Protein AF-A0AAD4LEI5-F1 (afdb_monomer_lite)

Secondary structure (DSSP, 8-state):
-------------HHHHHHHHHSTTGGGSHHHHHHHHHHHHHHHHHHHHHHHHHTS-HHHHHHHHHHHHHHHHHHHHHHHHHHHHHHHHHTS-----S----

Sequence (102 aa):
MVEPGPGEDTSVNDNDFLSAVLTPGSSLTPTFLLLVDGVLALLALTLVSLIVVSGGSVHPIALLLIELALWVSIKWFVNELQKTELAAHTSSPPSSETKKTL

Radius of gyration: 24.4 Å; chains: 1; bounding box: 69×36×79 Å

Organism: NCBI:txid416441

pLDDT: mean 74.18, std 15.44, range [44.06, 94.88]

Structure (mmCIF, N/CA/C/O backbone):
data_AF-A0AAD4LEI5-F1
#
_entry.id   AF-A0AAD4LEI5-F1
#
loop_
_atom_site.group_PDB
_atom_site.id
_atom_site.type_symbol
_atom_site.label_atom_id
_atom_site.label_alt_id
_atom_site.label_comp_id
_atom_site.label_asym_id
_atom_site.label_entity_id
_atom_site.label_seq_id
_atom_site.pdbx_PDB_ins_code
_atom_site.Cartn_x
_atom_site.Cartn_y
_atom_site.Cartn_z
_atom_site.occupancy
_atom_site.B_iso_or_equiv
_atom_site.auth_seq_id
_atom_site.auth_comp_id
_atom_site.auth_asym_id
_atom_site.auth_atom_id
_atom_site.pdbx_PDB_model_num
ATOM 1 N N . MET A 1 1 ? -53.382 23.621 -0.885 1.00 56.28 1 MET A N 1
ATOM 2 C CA . MET A 1 1 ? -53.556 22.155 -0.860 1.00 56.28 1 MET A CA 1
ATOM 3 C C . MET A 1 1 ? -52.409 21.575 -1.671 1.00 56.28 1 MET A C 1
ATOM 5 O O . MET A 1 1 ? -52.294 21.968 -2.823 1.00 56.28 1 MET A O 1
ATOM 9 N N . VAL A 1 2 ? -51.608 20.699 -1.050 1.00 57.41 2 VAL A N 1
ATOM 10 C CA . VAL A 1 2 ? -50.398 20.000 -1.551 1.00 57.41 2 VAL A CA 1
ATOM 11 C C . VAL A 1 2 ? -49.050 20.705 -1.291 1.00 57.41 2 VAL A C 1
ATOM 13 O O . VAL A 1 2 ? -48.551 21.461 -2.114 1.00 57.41 2 VAL A O 1
ATOM 16 N N . GLU A 1 3 ? -48.483 20.412 -0.114 1.00 69.00 3 GLU A N 1
ATOM 17 C CA . GLU A 1 3 ? -47.101 19.899 0.053 1.00 69.00 3 GLU A CA 1
ATOM 18 C C . GLU A 1 3 ? -47.138 18.357 -0.133 1.00 69.00 3 GLU A C 1
ATOM 20 O O . GLU A 1 3 ? -48.243 17.818 0.047 1.00 69.00 3 GLU A O 1
ATOM 25 N N . PRO A 1 4 ? -46.047 17.620 -0.492 1.00 61.25 4 PRO A N 1
ATOM 26 C CA . PRO A 1 4 ? -44.731 17.604 0.200 1.00 61.25 4 PRO A CA 1
ATOM 27 C C . PRO A 1 4 ? -43.448 17.454 -0.684 1.00 61.25 4 PRO A C 1
ATOM 29 O O . PRO A 1 4 ? -43.547 17.248 -1.891 1.00 61.25 4 PRO A O 1
ATOM 32 N N . GLY A 1 5 ? -42.259 17.567 -0.044 1.00 58.44 5 GLY A N 1
ATOM 33 C CA . GLY A 1 5 ? -40.866 17.480 -0.574 1.00 58.44 5 GLY A CA 1
ATOM 34 C C . GLY A 1 5 ? -40.396 16.098 -1.089 1.00 58.44 5 GLY A C 1
ATOM 35 O O . GLY A 1 5 ? -41.234 15.385 -1.634 1.00 58.44 5 GLY A O 1
ATOM 36 N N . PRO A 1 6 ? -39.123 15.641 -0.948 1.00 57.44 6 PRO A N 1
ATOM 37 C CA . PRO A 1 6 ? -37.882 16.234 -0.423 1.00 57.44 6 PRO A CA 1
ATOM 38 C C . PRO A 1 6 ? -36.740 16.278 -1.476 1.00 57.44 6 PRO A C 1
ATOM 40 O O . PRO A 1 6 ? -36.537 15.345 -2.247 1.00 57.44 6 PRO A O 1
ATOM 43 N N . GLY A 1 7 ? -35.956 17.355 -1.501 1.00 55.16 7 GLY A N 1
ATOM 44 C CA . GLY A 1 7 ? -34.674 17.367 -2.209 1.00 55.16 7 GLY A CA 1
ATOM 45 C C . GLY A 1 7 ? -33.608 16.791 -1.290 1.00 55.16 7 GLY A C 1
ATOM 46 O O . GLY A 1 7 ? -33.123 17.513 -0.429 1.00 55.16 7 GLY A O 1
ATOM 47 N N . GLU A 1 8 ? -33.327 15.502 -1.463 1.00 54.09 8 GLU A N 1
ATOM 48 C CA . GLU A 1 8 ? -32.338 14.692 -0.748 1.00 54.09 8 GLU A CA 1
ATOM 49 C C . GLU A 1 8 ? -31.037 15.453 -0.446 1.00 54.09 8 GLU A C 1
ATOM 51 O O . GLU A 1 8 ? -30.178 15.687 -1.299 1.00 54.09 8 GLU A O 1
ATOM 56 N N . ASP A 1 9 ? -30.884 15.792 0.822 1.00 51.88 9 ASP A N 1
ATOM 57 C CA . ASP A 1 9 ? -29.658 16.149 1.506 1.00 51.88 9 ASP A CA 1
ATOM 58 C C . ASP A 1 9 ? -28.702 14.948 1.521 1.00 51.88 9 ASP A C 1
ATOM 60 O O . ASP A 1 9 ? -28.502 14.269 2.522 1.00 51.88 9 ASP A O 1
ATOM 64 N N . THR A 1 10 ? -28.045 14.695 0.388 1.00 53.12 10 THR A N 1
ATOM 65 C CA . THR A 1 10 ? -26.835 13.859 0.354 1.00 53.12 10 THR A CA 1
ATOM 66 C C . THR A 1 10 ? -25.648 14.679 0.875 1.00 53.12 10 THR A C 1
ATOM 68 O O . THR A 1 10 ? -24.654 14.884 0.181 1.00 53.12 10 THR A O 1
ATOM 71 N N . SER A 1 11 ? -25.741 15.207 2.097 1.00 55.22 11 SER A N 1
ATOM 72 C CA . SER A 1 11 ? -24.549 15.572 2.857 1.00 55.22 11 SER A CA 1
ATOM 73 C C . SER A 1 11 ? -24.038 14.285 3.485 1.00 55.22 11 SER A C 1
ATOM 75 O O . SER A 1 11 ? -24.433 13.912 4.589 1.00 55.22 11 SER A O 1
ATOM 77 N N . VAL A 1 12 ? -23.198 13.560 2.744 1.00 57.75 12 VAL A N 1
ATOM 78 C CA . VAL A 1 12 ? -22.348 12.529 3.342 1.00 57.75 12 VAL A CA 1
ATOM 79 C C . VAL A 1 12 ? -21.676 13.186 4.545 1.00 57.75 12 VAL A C 1
ATOM 81 O O . VAL A 1 12 ? -21.071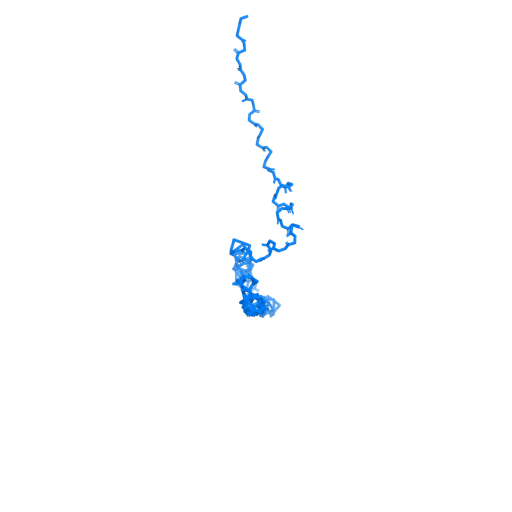 14.247 4.413 1.00 57.75 12 VAL A O 1
ATOM 84 N N . ASN A 1 13 ? -21.876 12.622 5.735 1.00 60.03 13 ASN A N 1
ATOM 85 C CA . ASN A 1 13 ? -21.325 13.142 6.978 1.00 60.03 13 ASN A CA 1
ATOM 86 C C . ASN A 1 13 ? -19.796 12.960 6.982 1.00 60.03 13 ASN A C 1
ATOM 88 O O . ASN A 1 13 ? -19.257 12.128 7.709 1.00 60.03 13 ASN A O 1
ATOM 92 N N . ASP A 1 14 ? -19.073 13.741 6.179 1.00 62.72 14 ASP A N 1
ATOM 93 C CA . ASP A 1 14 ? -17.606 13.798 6.178 1.00 62.72 14 ASP A CA 1
ATOM 94 C C . ASP A 1 14 ? -17.089 14.141 7.582 1.00 62.72 14 ASP A C 1
ATOM 96 O O . ASP A 1 14 ? -16.061 13.638 8.035 1.00 62.72 14 ASP A O 1
ATOM 100 N N . ASN A 1 15 ? -17.875 14.934 8.316 1.00 65.44 15 ASN A N 1
ATOM 101 C CA . ASN A 1 15 ? -17.638 15.261 9.714 1.00 65.44 15 ASN A CA 1
ATOM 102 C C . ASN A 1 15 ? -17.732 14.034 10.629 1.00 65.44 15 ASN A C 1
ATOM 104 O O . ASN A 1 15 ? -16.953 13.958 11.571 1.00 65.44 15 ASN A O 1
ATOM 108 N N . ASP A 1 16 ? -18.618 13.069 10.362 1.00 68.25 16 ASP A N 1
ATOM 109 C CA . ASP A 1 16 ? -18.735 11.844 11.168 1.00 68.25 16 ASP A CA 1
ATOM 110 C C . ASP A 1 16 ? -17.603 10.871 10.860 1.00 68.25 16 ASP A C 1
ATOM 112 O O . ASP A 1 16 ? -17.098 10.228 11.772 1.00 68.25 16 ASP A O 1
ATOM 116 N N . PHE A 1 17 ? -17.155 10.782 9.604 1.00 66.56 17 PHE A N 1
ATOM 117 C CA . PHE A 1 17 ? -16.022 9.932 9.237 1.00 66.56 17 PHE A CA 1
ATOM 118 C C . PHE A 1 17 ? -14.706 10.497 9.781 1.00 66.56 17 PHE A C 1
ATOM 120 O O . PHE A 1 17 ? -13.915 9.761 10.369 1.00 66.56 17 PHE A O 1
ATOM 127 N N . LEU A 1 18 ? -14.489 11.813 9.674 1.00 65.81 18 LEU A N 1
ATOM 128 C CA . LEU A 1 18 ? -13.340 12.473 10.295 1.00 65.81 18 LEU A CA 1
ATOM 129 C C . LEU A 1 18 ? -13.427 12.452 11.821 1.00 65.81 18 LEU A C 1
ATOM 131 O O . LEU A 1 18 ? -12.416 12.196 12.463 1.00 65.81 18 LEU A O 1
ATOM 135 N N . SER A 1 19 ? -14.604 12.642 12.420 1.00 65.44 19 SER A N 1
ATOM 136 C CA . SER A 1 19 ? -14.771 12.520 13.877 1.00 65.44 19 SER A CA 1
ATOM 137 C C . SER A 1 19 ? -14.570 11.083 14.348 1.00 65.44 19 SER A C 1
ATOM 139 O O . SER A 1 19 ? -13.942 10.868 15.381 1.00 65.44 19 SER A O 1
ATOM 141 N N . ALA A 1 20 ? -15.012 10.089 13.575 1.00 65.50 20 ALA A N 1
ATOM 142 C CA . ALA A 1 20 ? -14.741 8.683 13.839 1.00 65.50 20 ALA A CA 1
ATOM 143 C C . ALA A 1 20 ? -13.247 8.373 13.702 1.00 65.50 20 ALA A C 1
ATOM 145 O O . ALA A 1 20 ? -12.731 7.645 14.536 1.00 65.50 20 ALA A O 1
ATOM 146 N N . VAL A 1 21 ? -12.527 8.946 12.732 1.00 65.88 21 VAL A N 1
ATOM 147 C CA . VAL A 1 21 ? -11.063 8.798 12.584 1.00 65.88 21 VAL A CA 1
ATOM 148 C C . VAL A 1 21 ? -10.290 9.534 13.690 1.00 65.88 21 VAL A C 1
ATOM 150 O O . VAL A 1 21 ? -9.264 9.039 14.155 1.00 65.88 21 VAL A O 1
ATOM 153 N N . LEU A 1 22 ? -10.780 10.691 14.143 1.00 62.09 22 LEU A N 1
ATOM 154 C CA . LEU A 1 22 ? -10.180 11.500 15.212 1.00 62.09 22 LEU A CA 1
ATOM 155 C C . LEU A 1 22 ? -10.555 11.017 16.619 1.00 62.09 22 LEU A C 1
ATOM 157 O O . LEU A 1 22 ? -9.938 11.447 17.595 1.00 62.09 22 LEU A O 1
ATOM 161 N N . THR A 1 23 ? -11.539 10.123 16.745 1.00 63.66 23 THR A N 1
ATOM 162 C CA . THR A 1 23 ? -11.861 9.488 18.023 1.00 63.66 23 THR A CA 1
ATOM 163 C C . THR A 1 23 ? -10.676 8.603 18.427 1.00 63.66 23 THR A C 1
ATOM 165 O O . THR A 1 23 ? -10.320 7.676 17.687 1.00 63.66 23 THR A O 1
ATOM 168 N N . PRO A 1 24 ? -10.030 8.870 19.578 1.00 48.41 24 PRO A N 1
ATOM 169 C CA . PRO A 1 24 ? -8.848 8.127 19.995 1.00 48.41 24 PRO A CA 1
ATOM 170 C C . PRO A 1 24 ? -9.195 6.637 20.137 1.00 48.41 24 PRO A C 1
ATOM 172 O O . PRO A 1 24 ? -10.105 6.279 20.877 1.00 48.41 24 PRO A O 1
ATOM 175 N N . GLY A 1 25 ? -8.492 5.777 19.392 1.00 60.09 25 GLY A N 1
ATOM 176 C CA . GLY A 1 25 ? -8.722 4.322 19.353 1.00 60.09 25 GLY A CA 1
ATOM 177 C C . GLY A 1 25 ? -9.366 3.787 18.066 1.00 60.09 25 GLY A C 1
ATOM 178 O O . GLY A 1 25 ? -9.320 2.585 17.821 1.00 60.09 25 GLY A O 1
ATOM 179 N N . SER A 1 26 ? -9.879 4.646 17.182 1.00 62.50 26 SER A N 1
ATOM 180 C CA . SER A 1 26 ? -10.507 4.216 15.917 1.00 62.50 26 SER A CA 1
ATOM 181 C C . SER A 1 26 ? -9.542 3.559 14.914 1.00 62.50 26 SER A C 1
ATOM 183 O O . SER A 1 26 ? -9.942 2.744 14.082 1.00 62.50 26 SER A O 1
ATOM 185 N N . SER A 1 27 ? -8.240 3.828 15.062 1.00 57.03 27 SER A N 1
ATOM 186 C CA . SER A 1 27 ? -7.147 3.208 14.293 1.00 57.03 27 SER A CA 1
ATOM 187 C C . SER A 1 27 ? -7.090 1.671 14.420 1.00 57.03 27 SER A C 1
ATOM 189 O O . SER A 1 27 ? -6.584 0.992 13.530 1.00 57.03 27 SER A O 1
ATOM 191 N N . LEU A 1 28 ? -7.655 1.101 15.493 1.00 61.44 28 LEU A N 1
ATOM 192 C CA . LEU A 1 28 ? -7.713 -0.348 15.736 1.00 61.44 28 LEU A CA 1
ATOM 193 C C . LEU A 1 28 ? -8.954 -1.032 15.141 1.00 61.44 28 LEU A C 1
ATOM 195 O O . LEU A 1 28 ? -9.150 -2.235 15.323 1.00 61.44 28 LEU A O 1
ATOM 199 N N . THR A 1 29 ? -9.792 -0.302 14.401 1.00 69.44 29 THR A N 1
ATOM 200 C CA . THR A 1 29 ? -10.930 -0.917 13.714 1.00 69.44 29 THR A CA 1
ATOM 201 C C . THR A 1 29 ? -10.472 -1.681 12.460 1.00 69.44 29 THR A C 1
ATOM 203 O O . THR A 1 29 ? -9.692 -1.163 11.655 1.00 69.44 29 THR A O 1
ATOM 206 N N . PRO A 1 30 ? -10.971 -2.913 12.233 1.00 71.56 30 PRO A N 1
ATOM 207 C CA . PRO A 1 30 ? -10.564 -3.746 11.095 1.00 71.56 30 PRO A CA 1
ATOM 208 C C . PRO A 1 30 ? -10.852 -3.094 9.734 1.00 71.56 30 PRO A C 1
ATOM 210 O O . PRO A 1 30 ? -10.159 -3.366 8.756 1.00 71.56 30 PRO A O 1
ATOM 213 N N . THR A 1 31 ? -11.829 -2.190 9.673 1.00 77.50 31 THR A N 1
ATOM 214 C CA . THR A 1 31 ? -12.165 -1.423 8.469 1.00 77.50 31 THR A CA 1
ATOM 215 C C . THR A 1 31 ? -11.074 -0.422 8.090 1.00 77.50 31 THR A C 1
ATOM 217 O O . THR A 1 31 ? -10.763 -0.301 6.909 1.00 77.50 31 THR A O 1
ATOM 220 N N . PHE A 1 32 ? -10.456 0.267 9.058 1.00 81.00 32 PHE A N 1
ATOM 221 C CA . PHE A 1 32 ? -9.374 1.221 8.782 1.00 81.00 32 PHE A CA 1
ATOM 222 C C . PHE A 1 32 ? -8.143 0.517 8.206 1.00 81.00 32 PHE A C 1
ATOM 224 O O . PHE A 1 32 ? -7.565 0.968 7.220 1.00 81.00 32 PHE A O 1
ATOM 231 N N . LEU A 1 33 ? -7.800 -0.644 8.768 1.00 82.00 33 LEU A N 1
ATOM 232 C CA . LEU A 1 33 ? -6.715 -1.492 8.277 1.00 82.00 33 LEU A CA 1
ATOM 233 C C . LEU A 1 33 ? -6.935 -1.937 6.830 1.00 82.00 33 LEU A C 1
ATOM 235 O O . LEU A 1 33 ? -6.005 -1.895 6.030 1.00 82.00 33 LEU A O 1
ATOM 239 N N . LEU A 1 34 ? -8.168 -2.320 6.490 1.00 83.62 34 LEU A N 1
ATOM 240 C CA . LEU A 1 34 ? -8.543 -2.708 5.130 1.00 83.62 34 LEU A CA 1
ATOM 241 C C . LEU A 1 34 ? -8.449 -1.515 4.167 1.00 83.62 34 LEU A C 1
ATOM 243 O O . LEU A 1 34 ? -7.994 -1.664 3.037 1.00 83.62 34 LEU A O 1
ATOM 247 N N . LEU A 1 35 ? -8.817 -0.320 4.630 1.00 86.50 35 LEU A N 1
ATOM 248 C CA . LEU A 1 35 ? -8.723 0.913 3.850 1.00 86.50 35 LEU A CA 1
ATOM 249 C C . LEU A 1 35 ? -7.258 1.283 3.562 1.00 86.50 35 LEU A C 1
ATOM 251 O O . LEU A 1 35 ? -6.914 1.549 2.412 1.00 86.50 35 LEU A O 1
ATOM 255 N N . VAL A 1 36 ? -6.380 1.230 4.571 1.00 88.38 36 VAL A N 1
ATOM 256 C CA . VAL A 1 36 ? -4.933 1.470 4.408 1.00 88.38 36 VAL A CA 1
ATOM 257 C C . VAL A 1 36 ? -4.302 0.443 3.466 1.00 88.38 36 VAL A C 1
ATOM 259 O O . VAL A 1 36 ? -3.562 0.828 2.562 1.00 88.38 36 VAL A O 1
ATOM 262 N N . ASP A 1 37 ? -4.621 -0.844 3.632 1.00 89.81 37 ASP A N 1
ATOM 263 C CA . ASP A 1 37 ? -4.154 -1.912 2.738 1.00 89.81 37 ASP A CA 1
ATOM 264 C C . ASP A 1 37 ? -4.623 -1.678 1.293 1.00 89.81 37 ASP A C 1
ATOM 266 O O . ASP A 1 37 ? -3.827 -1.772 0.363 1.00 89.81 37 ASP A O 1
ATOM 270 N N . GLY A 1 38 ? -5.879 -1.258 1.102 1.00 92.12 38 GLY A N 1
ATOM 271 C CA . GLY A 1 38 ? -6.424 -0.908 -0.209 1.00 92.12 38 GLY A CA 1
ATOM 272 C C . GLY A 1 38 ? -5.718 0.280 -0.871 1.00 92.12 38 GLY A C 1
ATOM 273 O O . GLY A 1 38 ? -5.449 0.237 -2.072 1.00 92.12 38 GLY A O 1
ATOM 274 N N . VAL A 1 39 ? -5.377 1.323 -0.108 1.00 93.00 39 VAL A N 1
ATOM 275 C CA . VAL A 1 39 ? -4.655 2.497 -0.632 1.00 93.00 39 VAL A CA 1
ATOM 276 C C . VAL A 1 39 ? -3.209 2.147 -0.994 1.00 93.00 39 VAL A C 1
ATOM 278 O O . VAL A 1 39 ? -2.766 2.530 -2.077 1.00 93.00 39 VAL A O 1
ATOM 281 N N . LEU A 1 40 ? -2.496 1.384 -0.156 1.00 92.44 40 LEU A N 1
ATOM 282 C CA . LEU A 1 40 ? -1.147 0.890 -0.480 1.00 92.44 40 LEU A CA 1
ATOM 283 C C . LEU A 1 40 ? -1.176 -0.046 -1.696 1.00 92.44 40 LEU A C 1
ATOM 285 O O . LEU A 1 40 ? -0.374 0.093 -2.614 1.00 92.44 40 LEU A O 1
ATOM 289 N N . ALA A 1 41 ? -2.149 -0.957 -1.780 1.00 93.12 41 ALA A N 1
ATOM 290 C CA . ALA A 1 41 ? -2.303 -1.837 -2.938 1.00 93.12 41 ALA A CA 1
ATOM 291 C C . ALA A 1 41 ? 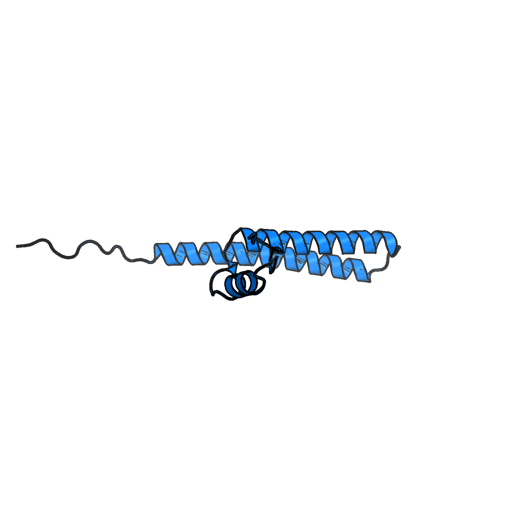-2.563 -1.044 -4.230 1.00 93.12 41 ALA A C 1
ATOM 293 O O . ALA A 1 41 ? -1.984 -1.350 -5.278 1.00 93.12 41 ALA A O 1
ATOM 294 N N . LEU A 1 42 ? -3.393 0.000 -4.165 1.00 94.88 42 LEU A N 1
ATOM 295 C CA . LEU A 1 42 ? -3.651 0.891 -5.295 1.00 94.88 42 LEU A CA 1
ATOM 296 C C . LEU A 1 42 ? -2.402 1.697 -5.685 1.00 94.88 42 LEU A C 1
ATOM 298 O O . LEU A 1 42 ? -2.126 1.876 -6.877 1.00 94.88 42 LEU A O 1
ATOM 302 N N . LEU A 1 43 ? -1.626 2.157 -4.704 1.00 93.00 43 LEU A N 1
ATOM 303 C CA . LEU A 1 43 ? -0.369 2.860 -4.940 1.00 93.00 43 LEU A CA 1
ATOM 304 C C . LEU A 1 43 ? 0.672 1.929 -5.573 1.00 93.00 43 LEU A C 1
ATOM 306 O O . LEU A 1 43 ? 1.272 2.289 -6.585 1.00 93.00 43 LEU A O 1
ATOM 310 N N . ALA A 1 44 ? 0.823 0.711 -5.054 1.00 91.56 44 ALA A N 1
ATOM 311 C CA . ALA A 1 44 ? 1.681 -0.321 -5.621 1.00 91.56 44 ALA A CA 1
ATOM 312 C C . ALA A 1 44 ? 1.276 -0.656 -7.064 1.00 91.56 44 ALA A C 1
ATOM 314 O O . ALA A 1 44 ? 2.136 -0.705 -7.942 1.00 91.56 44 ALA A O 1
ATOM 315 N N . LEU A 1 45 ? -0.024 -0.802 -7.348 1.00 93.62 45 LEU A N 1
ATOM 316 C CA . LEU A 1 45 ? -0.527 -1.005 -8.710 1.00 93.62 45 LEU A CA 1
ATOM 317 C C . LEU A 1 45 ? -0.169 0.173 -9.626 1.00 93.62 45 LEU A C 1
ATOM 319 O O . LEU A 1 45 ? 0.267 -0.029 -10.761 1.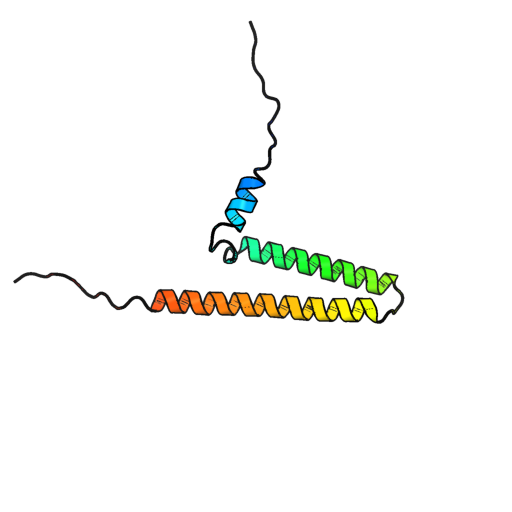00 93.62 45 LEU A O 1
ATOM 323 N N . THR A 1 46 ? -0.315 1.400 -9.125 1.00 92.69 46 THR A N 1
ATOM 324 C CA . THR A 1 46 ? 0.038 2.623 -9.857 1.00 92.69 46 THR A CA 1
ATOM 325 C C . THR A 1 46 ? 1.535 2.667 -10.157 1.00 92.69 46 THR A C 1
ATOM 327 O O . THR A 1 46 ? 1.919 2.922 -11.297 1.00 92.69 46 THR A O 1
ATOM 330 N N . LEU A 1 47 ? 2.384 2.350 -9.177 1.00 91.06 47 LEU A N 1
ATOM 331 C CA . LEU A 1 47 ? 3.835 2.278 -9.346 1.00 91.06 47 LEU A CA 1
ATOM 332 C C . LEU A 1 47 ? 4.236 1.175 -10.327 1.00 91.06 47 LEU A C 1
ATOM 334 O O . LEU A 1 47 ? 5.059 1.428 -11.199 1.00 91.06 47 LEU A O 1
ATOM 338 N N . VAL A 1 48 ? 3.631 -0.013 -10.254 1.00 88.81 48 VAL A N 1
ATOM 339 C CA . VAL A 1 48 ? 3.875 -1.106 -11.211 1.00 88.81 48 VAL A CA 1
ATOM 340 C C . VAL A 1 48 ? 3.484 -0.688 -12.629 1.00 88.81 48 VAL A C 1
ATOM 342 O O . VAL A 1 48 ? 4.277 -0.865 -13.553 1.00 88.81 48 VAL A O 1
ATOM 345 N N . SER A 1 49 ? 2.310 -0.077 -12.804 1.00 89.31 49 SER A N 1
ATOM 346 C CA . SER A 1 49 ? 1.878 0.474 -14.095 1.00 89.31 49 SER A CA 1
ATOM 347 C C . SER A 1 49 ? 2.885 1.504 -14.619 1.00 89.31 49 SER A C 1
ATOM 349 O O . SER A 1 49 ? 3.307 1.450 -15.777 1.00 89.31 49 SER A O 1
ATOM 351 N N . LEU A 1 50 ? 3.368 2.384 -13.738 1.00 88.19 50 LEU A N 1
ATOM 352 C CA . LEU A 1 50 ? 4.366 3.391 -14.079 1.00 88.19 50 LEU A CA 1
ATOM 353 C C . LEU A 1 50 ? 5.725 2.773 -14.440 1.00 88.19 50 LEU A C 1
ATOM 355 O O . LEU A 1 50 ? 6.365 3.260 -15.366 1.00 88.19 50 LEU A O 1
ATOM 359 N N . ILE A 1 51 ? 6.159 1.691 -13.782 1.00 86.62 51 ILE A N 1
ATOM 360 C CA . ILE A 1 51 ? 7.388 0.954 -14.137 1.00 86.62 51 ILE A CA 1
ATOM 361 C C . ILE A 1 51 ? 7.285 0.400 -15.562 1.00 86.62 51 ILE A C 1
ATOM 363 O O . ILE A 1 51 ? 8.234 0.542 -16.337 1.00 86.62 51 ILE A O 1
ATOM 367 N N . VAL A 1 52 ? 6.138 -0.189 -15.919 1.00 84.94 52 VAL A N 1
ATOM 368 C CA . VAL A 1 52 ? 5.898 -0.745 -17.262 1.00 84.94 52 VAL A CA 1
ATOM 369 C C . VAL A 1 52 ? 5.926 0.357 -18.323 1.00 84.94 52 VAL A C 1
ATOM 371 O O . VAL A 1 52 ? 6.561 0.188 -19.363 1.00 84.94 52 VAL A O 1
ATOM 374 N N . VAL A 1 53 ? 5.293 1.504 -18.055 1.00 87.00 53 VAL A N 1
ATOM 375 C CA . VAL A 1 53 ? 5.252 2.641 -18.993 1.00 87.00 53 VAL A CA 1
ATOM 376 C C . VAL A 1 53 ? 6.599 3.368 -19.084 1.00 87.00 53 VAL A C 1
ATOM 378 O O . VAL A 1 53 ? 6.989 3.821 -20.157 1.00 87.00 53 VAL A O 1
ATOM 381 N N . SER A 1 54 ? 7.333 3.481 -17.976 1.00 82.75 54 SER A N 1
ATOM 382 C CA . SER A 1 54 ? 8.563 4.280 -17.881 1.00 82.75 54 SER A CA 1
ATOM 383 C C . SER A 1 54 ? 9.791 3.617 -18.526 1.00 82.75 54 SER A C 1
ATOM 385 O O . SER A 1 54 ? 10.841 4.253 -18.621 1.00 82.75 54 SER A O 1
ATOM 387 N N . GLY A 1 55 ? 9.688 2.369 -18.997 1.00 71.19 55 GLY A N 1
ATOM 388 C CA . GLY A 1 55 ? 10.707 1.759 -19.859 1.00 71.19 55 GLY A CA 1
ATOM 389 C C . GLY A 1 55 ? 12.066 1.489 -19.195 1.00 71.19 55 GLY A C 1
ATOM 390 O O . GLY A 1 55 ? 13.078 1.462 -19.889 1.00 71.19 55 GLY A O 1
ATOM 391 N N . GLY A 1 56 ? 12.11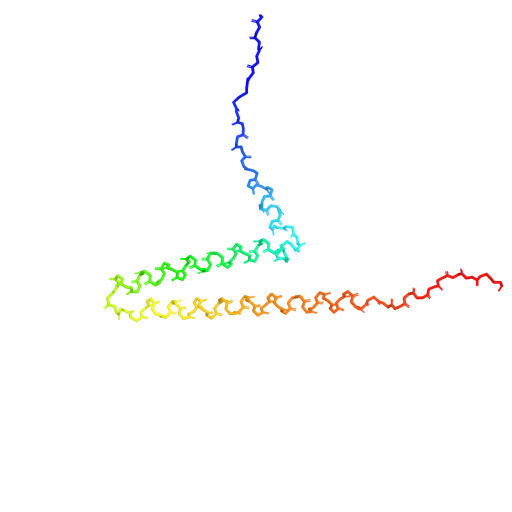1 1.281 -17.871 1.00 63.81 56 GLY A N 1
ATOM 392 C CA . GLY A 1 56 ? 13.326 0.835 -17.162 1.00 63.81 56 GLY A CA 1
ATOM 393 C C . GLY A 1 56 ? 14.048 1.885 -16.309 1.00 63.81 56 GLY A C 1
ATOM 394 O O . GLY A 1 56 ? 15.197 1.675 -15.924 1.00 63.81 56 GLY A O 1
ATOM 395 N N . SER A 1 57 ? 13.403 3.007 -15.977 1.00 76.69 57 SER A N 1
ATOM 396 C CA . SER A 1 57 ? 13.975 3.982 -15.040 1.00 76.69 57 SER A CA 1
ATOM 397 C C . SER A 1 57 ? 14.075 3.403 -13.621 1.00 76.69 57 SER A C 1
ATOM 399 O O . SER A 1 57 ? 13.112 2.853 -13.092 1.00 76.69 57 SER A O 1
ATOM 401 N N . VAL A 1 58 ? 15.230 3.568 -12.966 1.00 81.06 58 VAL A N 1
ATOM 402 C CA . VAL A 1 58 ? 15.478 3.062 -11.597 1.00 81.06 58 VAL A CA 1
ATOM 403 C C . VAL A 1 58 ? 14.629 3.750 -10.522 1.00 81.06 58 VAL A C 1
ATOM 405 O O . VAL A 1 58 ? 14.405 3.194 -9.450 1.00 81.06 58 VAL A O 1
ATOM 408 N N . HIS A 1 59 ? 14.141 4.961 -10.802 1.00 85.19 59 HIS A N 1
ATOM 409 C CA . HIS A 1 59 ? 13.390 5.781 -9.852 1.00 85.19 59 HIS A CA 1
ATOM 410 C C . HIS A 1 59 ? 12.078 5.124 -9.371 1.00 85.19 59 HIS A C 1
ATOM 412 O O . HIS A 1 59 ? 11.928 4.938 -8.163 1.00 85.19 59 HIS A O 1
ATOM 418 N N . PRO A 1 60 ? 11.154 4.691 -10.251 1.00 84.50 60 PRO A N 1
ATOM 419 C CA . PRO A 1 60 ? 9.927 4.020 -9.821 1.00 84.50 60 PRO A CA 1
ATOM 420 C C . PRO A 1 60 ? 10.163 2.657 -9.141 1.00 84.50 60 PRO A C 1
ATOM 422 O O . PRO A 1 60 ? 9.339 2.236 -8.335 1.00 84.50 60 PRO A O 1
ATOM 425 N N . ILE A 1 61 ? 11.307 2.000 -9.375 1.00 86.12 61 ILE A N 1
ATOM 426 C CA . ILE A 1 61 ? 11.697 0.776 -8.650 1.00 86.12 61 ILE A CA 1
ATOM 427 C C . ILE A 1 61 ? 12.024 1.096 -7.184 1.00 86.12 61 ILE A C 1
ATOM 429 O O . ILE A 1 61 ? 11.579 0.387 -6.283 1.00 86.12 61 ILE A O 1
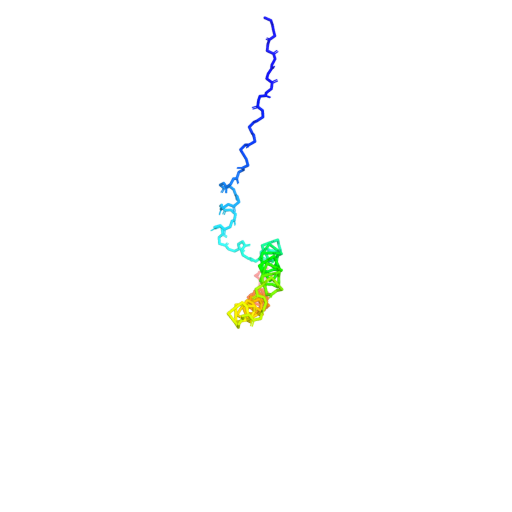ATOM 433 N N . ALA A 1 62 ? 12.771 2.176 -6.931 1.00 90.31 62 ALA A N 1
ATOM 434 C CA . ALA A 1 62 ? 13.073 2.615 -5.569 1.00 90.31 62 ALA A CA 1
ATOM 435 C C . ALA A 1 62 ? 11.799 3.010 -4.803 1.00 90.31 62 ALA A C 1
ATOM 437 O O . ALA A 1 62 ? 11.649 2.647 -3.637 1.00 90.31 62 ALA A O 1
ATOM 438 N N . LEU A 1 63 ? 10.859 3.687 -5.473 1.00 91.38 63 LEU A N 1
ATOM 439 C CA . LEU A 1 63 ? 9.553 4.018 -4.897 1.00 91.38 63 LEU A CA 1
ATOM 440 C C . LEU A 1 63 ? 8.753 2.759 -4.540 1.00 91.38 63 LEU A C 1
ATOM 442 O O . LEU A 1 63 ? 8.196 2.692 -3.450 1.00 91.38 63 LEU A O 1
ATOM 446 N N . LEU A 1 64 ? 8.759 1.736 -5.402 1.00 90.06 64 LEU A N 1
ATOM 447 C CA . LEU A 1 64 ? 8.087 0.463 -5.125 1.00 90.06 64 LEU A CA 1
ATOM 448 C C . LEU A 1 64 ? 8.708 -0.278 -3.927 1.00 90.06 64 LEU A C 1
ATOM 450 O O . LEU A 1 64 ? 7.987 -0.852 -3.118 1.00 90.06 64 LEU A O 1
ATOM 454 N N . LEU A 1 65 ? 10.036 -0.263 -3.782 1.00 91.94 65 LEU A N 1
ATOM 455 C CA . LEU A 1 65 ? 10.705 -0.885 -2.632 1.00 91.94 65 LEU A CA 1
ATOM 456 C C . LEU A 1 65 ? 10.363 -0.191 -1.312 1.00 91.94 65 LEU A C 1
ATOM 458 O O . LEU A 1 65 ? 10.106 -0.869 -0.317 1.00 91.94 65 LEU A O 1
ATOM 462 N N . ILE A 1 66 ? 10.367 1.143 -1.299 1.00 93.75 66 ILE A N 1
ATOM 463 C CA . ILE A 1 66 ? 10.012 1.922 -0.107 1.00 93.75 66 ILE A CA 1
ATOM 464 C C . ILE A 1 66 ? 8.541 1.694 0.250 1.00 93.75 66 ILE A C 1
ATOM 466 O O . ILE A 1 66 ? 8.226 1.516 1.423 1.00 93.75 66 ILE A O 1
ATOM 470 N N . GLU A 1 67 ? 7.667 1.616 -0.751 1.00 92.94 67 GLU A N 1
ATOM 471 C CA . GLU A 1 67 ? 6.257 1.274 -0.573 1.00 92.94 67 GLU A CA 1
ATOM 472 C C . GLU A 1 67 ? 6.069 -0.114 0.064 1.00 92.94 67 GLU A C 1
ATOM 474 O O . GLU A 1 67 ? 5.362 -0.261 1.061 1.00 92.94 67 GLU A O 1
ATOM 479 N N . LEU A 1 68 ? 6.766 -1.141 -0.433 1.00 92.38 68 LEU A N 1
ATOM 480 C CA . LEU A 1 68 ? 6.720 -2.480 0.168 1.00 92.38 68 LEU A CA 1
ATOM 481 C C . LEU A 1 68 ? 7.271 -2.491 1.602 1.00 92.38 68 LEU A C 1
ATOM 483 O O . LEU A 1 68 ? 6.711 -3.160 2.473 1.00 92.38 68 LEU A O 1
ATOM 487 N N . ALA A 1 69 ? 8.347 -1.747 1.868 1.00 93.88 69 ALA A N 1
ATOM 488 C CA . ALA A 1 69 ? 8.901 -1.613 3.214 1.00 93.88 69 ALA A CA 1
ATOM 489 C C . ALA A 1 69 ? 7.902 -0.941 4.171 1.00 93.88 69 ALA A C 1
ATOM 491 O O . ALA A 1 69 ? 7.735 -1.389 5.310 1.00 93.88 69 ALA A O 1
ATOM 492 N N . LEU A 1 70 ? 7.198 0.089 3.695 1.00 93.44 70 LEU A N 1
ATOM 493 C CA . LEU A 1 70 ? 6.141 0.763 4.439 1.00 93.44 70 LEU A CA 1
ATOM 494 C C . LEU A 1 70 ? 4.978 -0.192 4.736 1.00 93.44 70 LEU A C 1
ATOM 496 O O . LEU A 1 70 ? 4.529 -0.275 5.881 1.00 93.44 70 LEU A O 1
ATOM 500 N N . TRP A 1 71 ? 4.547 -0.977 3.747 1.00 91.38 71 TRP A N 1
ATOM 501 C CA . TRP A 1 71 ? 3.468 -1.952 3.916 1.00 91.38 71 TRP A CA 1
ATOM 502 C C . TRP A 1 71 ? 3.800 -3.009 4.975 1.00 91.38 71 TRP A C 1
ATOM 504 O O . TRP A 1 71 ? 2.986 -3.292 5.859 1.00 91.38 71 TRP A O 1
ATOM 514 N N . VAL A 1 72 ? 5.025 -3.544 4.956 1.00 92.75 72 VAL A N 1
ATOM 515 C CA . VAL A 1 72 ? 5.503 -4.476 5.990 1.00 92.75 72 VAL A CA 1
ATOM 516 C C . VAL A 1 72 ? 5.538 -3.806 7.365 1.00 92.75 72 VAL A C 1
ATOM 518 O O . VAL A 1 72 ? 5.098 -4.412 8.345 1.00 92.75 72 VAL A O 1
ATOM 521 N N . SER A 1 73 ? 6.015 -2.560 7.448 1.00 94.38 73 SER A N 1
ATOM 522 C CA . SER A 1 73 ? 6.079 -1.809 8.707 1.00 94.38 73 SER A CA 1
ATOM 523 C C . SER A 1 73 ? 4.694 -1.615 9.329 1.00 94.38 73 SER A C 1
ATOM 525 O O . SER A 1 73 ? 4.529 -1.844 10.528 1.00 94.38 73 SER A O 1
ATOM 527 N N . ILE A 1 74 ? 3.680 -1.301 8.519 1.00 89.56 74 ILE A N 1
ATOM 528 C CA . ILE A 1 74 ? 2.293 -1.156 8.979 1.00 89.56 74 ILE A CA 1
ATOM 529 C C . ILE A 1 74 ? 1.744 -2.493 9.485 1.00 89.56 74 ILE A C 1
ATOM 531 O O . ILE A 1 74 ? 1.216 -2.556 10.595 1.00 89.56 74 ILE A O 1
ATOM 535 N N . LYS A 1 75 ? 1.914 -3.589 8.733 1.00 87.56 75 LYS A N 1
ATOM 536 C CA . LYS A 1 75 ? 1.447 -4.921 9.170 1.00 87.56 75 LYS A CA 1
ATOM 537 C C . LYS A 1 75 ? 2.097 -5.357 10.481 1.00 87.56 75 LYS A C 1
ATOM 539 O O . LYS A 1 75 ? 1.427 -5.927 11.342 1.00 87.56 75 LYS A O 1
ATOM 544 N N . TRP A 1 76 ? 3.390 -5.081 10.638 1.00 89.69 76 TRP A N 1
ATOM 545 C CA . TRP A 1 76 ? 4.109 -5.361 11.875 1.00 89.69 76 TRP A CA 1
ATOM 546 C C . TRP A 1 76 ? 3.597 -4.502 13.037 1.00 89.69 76 TRP A C 1
ATOM 548 O O . TRP A 1 76 ? 3.314 -5.042 14.106 1.00 89.69 76 TRP A O 1
ATOM 558 N N . PHE A 1 77 ? 3.410 -3.197 12.817 1.00 87.38 77 PHE A N 1
ATOM 559 C CA . PHE A 1 77 ? 2.901 -2.262 13.822 1.00 87.38 77 PHE A CA 1
ATOM 560 C C . PHE A 1 77 ? 1.535 -2.701 14.362 1.00 87.38 77 PHE A C 1
ATOM 562 O O . PHE A 1 77 ? 1.330 -2.751 15.570 1.00 87.38 77 PHE A O 1
ATOM 569 N N . VAL A 1 78 ? 0.628 -3.112 13.479 1.00 85.31 78 VAL A N 1
ATOM 570 C CA . VAL A 1 78 ? -0.726 -3.559 13.842 1.00 85.31 78 VAL A CA 1
ATOM 571 C C . VAL A 1 78 ? -0.700 -4.846 14.659 1.00 85.31 78 VAL A C 1
ATOM 573 O O . VAL A 1 78 ? -1.383 -4.951 15.677 1.00 85.31 78 VAL A O 1
ATOM 576 N N . ASN A 1 79 ? 0.118 -5.814 14.244 1.00 86.25 79 ASN A N 1
ATOM 577 C CA . ASN A 1 79 ? 0.320 -7.044 15.002 1.00 86.25 79 ASN A CA 1
ATOM 578 C C . ASN A 1 79 ? 0.878 -6.753 16.406 1.00 86.25 79 ASN A C 1
ATOM 580 O O . ASN A 1 79 ? 0.482 -7.394 17.378 1.00 86.25 79 ASN A O 1
ATOM 584 N N . GLU A 1 80 ? 1.786 -5.784 16.530 1.00 87.06 80 GLU A N 1
ATOM 585 C CA . GLU A 1 80 ? 2.335 -5.400 17.829 1.00 87.06 80 GLU A CA 1
ATOM 586 C C . GLU A 1 80 ? 1.295 -4.691 18.710 1.00 87.06 80 GLU A C 1
ATOM 588 O O . GLU A 1 80 ? 1.190 -5.016 19.894 1.00 87.06 80 GLU A O 1
ATOM 593 N N . LEU A 1 81 ? 0.450 -3.822 18.140 1.00 83.94 81 LEU A N 1
ATOM 594 C CA . LEU A 1 81 ? -0.657 -3.204 18.879 1.00 83.94 81 LEU A CA 1
ATOM 595 C C . LEU A 1 81 ? -1.610 -4.253 19.464 1.00 83.94 81 LEU A C 1
ATOM 597 O O . LEU A 1 81 ? -1.892 -4.212 20.663 1.00 83.94 81 LEU A O 1
ATOM 601 N N . GLN A 1 82 ? -2.024 -5.245 18.670 1.00 81.44 82 GLN A N 1
ATOM 602 C CA . GLN A 1 82 ? -2.890 -6.333 19.144 1.00 81.44 82 GLN A CA 1
ATOM 603 C C . GLN A 1 82 ? -2.265 -7.111 20.310 1.00 81.44 82 GLN A C 1
ATOM 605 O O . GLN A 1 82 ? -2.953 -7.477 21.265 1.00 81.44 82 GLN A O 1
ATOM 610 N N . LYS A 1 83 ? -0.947 -7.337 20.269 1.00 81.62 83 LYS A N 1
ATOM 611 C CA . LYS A 1 83 ? -0.219 -8.005 21.357 1.00 81.62 83 LYS A CA 1
ATOM 612 C C . LYS A 1 83 ? -0.207 -7.159 22.632 1.00 81.62 83 LYS A C 1
ATOM 614 O O . LYS A 1 83 ? -0.367 -7.712 23.720 1.00 81.62 83 LYS A O 1
ATOM 619 N N . THR A 1 84 ? -0.060 -5.839 22.512 1.00 80.44 84 THR A N 1
ATOM 620 C CA . THR A 1 84 ? -0.091 -4.930 23.671 1.00 80.44 84 THR A CA 1
ATOM 621 C C . THR A 1 84 ? -1.488 -4.759 24.273 1.00 80.44 84 THR A C 1
ATOM 623 O O . THR A 1 84 ? -1.609 -4.754 25.497 1.00 80.44 84 THR A O 1
ATOM 626 N N . GLU A 1 85 ? -2.553 -4.710 23.466 1.00 73.06 85 GLU A N 1
ATOM 627 C CA . GLU A 1 85 ? -3.934 -4.659 23.974 1.00 73.06 85 GLU A CA 1
ATOM 628 C C . GLU A 1 85 ? -4.340 -5.955 24.685 1.00 73.06 85 GLU A C 1
ATOM 630 O O . GLU A 1 85 ? -4.944 -5.921 25.760 1.00 73.06 85 GLU A O 1
ATOM 635 N N . LEU A 1 86 ? -3.950 -7.111 24.139 1.00 67.12 86 LEU A N 1
ATOM 636 C CA . LEU A 1 86 ? -4.196 -8.407 24.774 1.00 67.12 86 LEU A CA 1
ATOM 637 C C . LEU A 1 86 ? -3.465 -8.531 26.125 1.00 67.12 86 LEU A C 1
ATOM 639 O O . LEU A 1 86 ? -4.010 -9.077 27.092 1.00 67.12 86 LEU A O 1
ATOM 643 N N . ALA A 1 87 ? -2.246 -7.989 26.211 1.00 66.75 87 ALA A N 1
ATOM 644 C CA . ALA A 1 87 ? -1.481 -7.922 27.453 1.00 66.75 87 ALA A CA 1
ATOM 645 C C . ALA A 1 87 ? -2.118 -6.961 28.475 1.00 66.75 87 ALA A C 1
ATOM 647 O O . ALA A 1 87 ? -2.183 -7.293 29.660 1.00 66.75 87 ALA A O 1
ATOM 648 N N . ALA A 1 88 ? -2.660 -5.823 28.028 1.00 63.16 88 ALA A N 1
ATOM 649 C CA . ALA A 1 88 ? -3.389 -4.889 28.885 1.00 63.16 88 ALA A CA 1
ATOM 650 C C . ALA A 1 88 ? -4.658 -5.533 29.478 1.00 63.16 88 ALA A C 1
ATOM 652 O O . ALA A 1 88 ? -4.881 -5.443 30.687 1.00 63.16 88 ALA A O 1
ATOM 653 N N . HIS A 1 89 ? -5.432 -6.274 28.679 1.00 55.66 89 HIS A N 1
ATOM 654 C CA . HIS A 1 89 ? -6.635 -6.977 29.151 1.00 55.66 89 HIS A CA 1
ATOM 655 C C . HIS A 1 89 ? -6.354 -8.163 30.088 1.00 55.66 89 HIS A C 1
ATOM 657 O O . HIS A 1 89 ? -7.197 -8.501 30.916 1.00 55.66 89 HIS A O 1
ATOM 663 N N . THR A 1 90 ? -5.167 -8.768 30.008 1.00 55.41 90 THR A N 1
ATOM 664 C CA . THR A 1 90 ? -4.740 -9.850 30.917 1.00 55.41 90 THR A CA 1
ATOM 665 C C . THR A 1 90 ? -4.139 -9.310 32.225 1.00 55.41 90 THR A C 1
ATOM 667 O O . THR A 1 90 ? -3.955 -10.058 33.181 1.00 55.41 90 THR A O 1
ATOM 670 N N . SER A 1 91 ? -3.878 -8.000 32.308 1.00 51.16 91 SER A N 1
ATOM 671 C CA . SER A 1 91 ? -3.331 -7.337 33.501 1.00 51.16 91 SER A CA 1
ATOM 672 C C . SER A 1 91 ? -4.386 -6.771 34.464 1.00 51.16 91 SER A C 1
ATOM 674 O O . SER A 1 91 ? -4.043 -6.018 35.375 1.00 51.16 91 SER A O 1
ATOM 676 N N . SER A 1 92 ? -5.663 -7.154 34.324 1.00 44.06 92 SER A N 1
ATOM 677 C CA . SER A 1 92 ? -6.601 -6.994 35.438 1.00 44.06 92 SER A CA 1
ATOM 678 C C . SER A 1 92 ? -6.246 -8.042 36.502 1.00 44.06 92 SER A C 1
ATOM 680 O O . SER A 1 92 ? -6.189 -9.231 36.175 1.00 44.06 92 SER A O 1
ATOM 682 N N . PRO A 1 93 ? -5.950 -7.644 37.753 1.00 53.62 93 PRO A N 1
ATOM 683 C CA . PRO A 1 93 ? -5.657 -8.596 38.816 1.00 53.62 93 PRO A CA 1
ATOM 684 C C . PRO A 1 93 ? -6.840 -9.564 38.957 1.00 53.62 93 PRO A C 1
ATOM 686 O O . PRO A 1 93 ? -7.976 -9.170 38.677 1.00 53.62 93 PRO A O 1
ATOM 689 N N . PRO A 1 94 ? -6.646 -10.802 39.442 1.00 47.97 94 PRO A N 1
ATOM 690 C CA . PRO A 1 94 ? -7.760 -11.544 40.003 1.00 47.97 94 PRO A CA 1
ATOM 691 C C . PRO A 1 94 ? -8.286 -10.749 41.209 1.00 47.97 94 PRO A C 1
ATOM 693 O O . PRO A 1 94 ? -7.842 -10.927 42.342 1.00 47.97 94 PRO A O 1
ATOM 696 N N . SER A 1 95 ? -9.230 -9.836 40.960 1.00 52.88 95 SER A N 1
ATOM 697 C CA . SER A 1 95 ? -10.178 -9.330 41.946 1.00 52.88 95 SER A CA 1
ATOM 698 C C . SER A 1 95 ? -11.091 -10.486 42.329 1.00 52.88 95 SER A C 1
ATOM 700 O O . SER A 1 95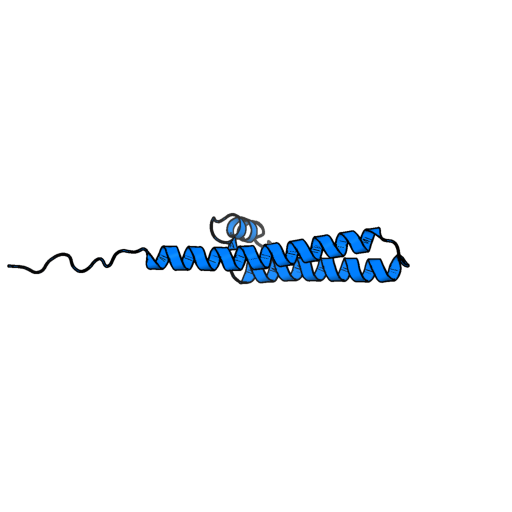 ? -12.255 -10.562 41.943 1.00 52.88 95 SER A O 1
ATOM 702 N N . SER A 1 96 ? -10.533 -11.403 43.107 1.00 53.78 96 SER A N 1
ATOM 703 C CA . SER A 1 96 ? -11.305 -12.324 43.913 1.00 53.78 96 SER A CA 1
ATOM 704 C C . SER A 1 96 ? -11.833 -11.546 45.118 1.00 53.78 96 SER A C 1
ATOM 706 O O . SER A 1 96 ? -11.111 -11.268 46.069 1.00 53.78 96 SER A O 1
ATOM 708 N N . GLU A 1 97 ? -13.118 -11.209 45.032 1.00 53.59 97 GLU A N 1
ATOM 709 C CA . GLU A 1 97 ? -14.073 -11.350 46.134 1.00 53.59 97 GLU A CA 1
ATOM 710 C C . GLU A 1 97 ? -13.948 -10.362 47.318 1.00 53.59 97 GLU A C 1
ATOM 712 O O . GLU A 1 97 ? -13.363 -10.627 48.363 1.00 53.59 97 GLU A O 1
ATOM 717 N N . THR A 1 98 ? -14.637 -9.222 47.196 1.00 65.25 98 THR A N 1
ATOM 718 C CA . THR A 1 98 ? -15.132 -8.469 48.358 1.00 65.25 98 THR A CA 1
ATOM 719 C C . THR A 1 98 ? -16.322 -9.220 48.973 1.00 65.25 98 THR A C 1
ATOM 721 O O . THR A 1 98 ? -17.315 -9.453 48.290 1.00 65.25 98 THR A O 1
ATOM 724 N N . LYS A 1 99 ? -16.255 -9.481 50.289 1.00 53.03 99 LYS A N 1
ATOM 725 C CA . LYS A 1 99 ? -17.397 -9.633 51.219 1.00 53.03 99 LYS A CA 1
ATOM 726 C C . LYS A 1 99 ? -18.207 -10.948 51.174 1.00 53.03 99 LYS A C 1
ATOM 728 O O . LYS A 1 99 ? -19.253 -11.038 50.541 1.00 53.03 99 LYS A O 1
ATOM 733 N N . LYS A 1 100 ? -17.820 -11.883 52.049 1.00 51.97 100 LYS A N 1
ATOM 734 C CA . LYS A 1 100 ? -18.721 -12.763 52.828 1.00 51.97 100 LYS A CA 1
ATOM 735 C C . LYS A 1 100 ? -18.268 -12.660 54.292 1.00 51.97 100 LYS A C 1
ATOM 737 O O . LYS A 1 100 ? -17.165 -13.073 54.610 1.00 51.97 100 LYS A O 1
ATOM 742 N N . THR A 1 101 ? -18.882 -11.807 55.112 1.00 59.69 101 THR A N 1
ATOM 743 C CA . THR A 1 101 ? -19.918 -12.207 56.086 1.00 59.69 101 THR A CA 1
ATOM 744 C C . THR A 1 101 ? -19.501 -13.388 56.970 1.00 59.69 101 THR A C 1
ATOM 746 O O . THR A 1 101 ? -19.867 -14.522 56.670 1.00 59.69 101 THR A O 1
ATOM 749 N N . LEU A 1 102 ? -18.769 -13.113 58.053 1.00 48.19 102 LEU A N 1
ATOM 750 C CA . LEU A 1 102 ? -19.190 -13.354 59.444 1.00 48.19 102 LEU A CA 1
ATOM 751 C C . LEU A 1 102 ? -18.160 -12.769 60.415 1.00 48.19 102 LEU A C 1
ATOM 753 O O . LEU A 1 102 ? -16.951 -12.926 60.144 1.00 48.19 102 LEU A O 1
#

InterPro domains:
  IPR013945 V-type ATPase assembly factor Pkr1 [PF08636] (17-85)

Foldseek 3Di:
DDDDDDDDPPPPPPVVVVVCVVPPPSCLDPVVVVVVVVVLVVVLVVLVVCCVVVPHDCVSVVVNVVSVVVVVVVVVVNVVVVVVVVVVVVPPPPPPDDDDDD